Protein AF-A0A2D4NJS9-F1 (afdb_monomer_lite)

Sequence (114 aa):
IMPANLPLGEDATDFQFNFLKSGGLPLVLSMLTRNNFLPNADMETRRGAYLNALKIAKLLLTAIGYGHVRAVAEACQPVVEGTSPMSPINQATHDQAVVLQTALQNIPNPTSEC

Foldseek 3Di:
DDPPPCCPDPVNVVVVVVCVVVCVQVVLVCCQPPPCNVVPDDPVVSVVVNVVSVVVNLVVVLVVLVVLLVVLVVLPDDDDPPDDNDPRDDPVSNVVNVVSVVVSVCPPPPVPPD

Radius of gyration: 18.36 Å; chains: 1; bounding box: 44×34×51 Å

pLDDT: mean 84.05, std 14.51, range [39.69, 96.62]

Secondary structure (DSSP, 8-state):
----S-TTSHHHHHHHHHHHHTTHHHHHHHHHH-TTSSTTS-HHHHHHHHHHHHHHHHHHHHHHHHHHHHHHHHHTSPPPTTS--PPPPPHHHHHHHHHHHHHHTTSS-GGGG-

Organism: Micrurus surinamensis (NCBI:txid129470)

Structure (mmCIF, N/CA/C/O backbone):
data_AF-A0A2D4NJS9-F1
#
_entry.id   AF-A0A2D4NJS9-F1
#
loop_
_atom_site.group_PDB
_atom_site.id
_atom_site.type_symbol
_atom_site.label_atom_id
_atom_site.label_alt_id
_atom_site.label_comp_id
_atom_site.label_asym_id
_atom_site.label_entity_id
_atom_site.label_seq_id
_atom_site.pdbx_PDB_ins_code
_atom_site.Cartn_x
_atom_site.Cartn_y
_atom_site.Cartn_z
_atom_site.occupancy
_atom_site.B_iso_or_equiv
_atom_site.auth_seq_id
_atom_site.auth_comp_id
_atom_site.auth_asym_id
_atom_site.auth_atom_id
_atom_site.pdbx_PDB_model_num
ATOM 1 N N . ILE A 1 1 ? 17.811 9.776 1.512 1.00 39.69 1 ILE A N 1
ATOM 2 C CA . ILE A 1 1 ? 18.213 9.204 2.818 1.00 39.69 1 ILE A CA 1
ATOM 3 C C . ILE A 1 1 ? 17.298 8.010 3.049 1.00 39.69 1 ILE A C 1
ATOM 5 O O . ILE A 1 1 ? 16.090 8.198 2.993 1.00 39.69 1 ILE A O 1
ATOM 9 N N . MET A 1 2 ? 17.8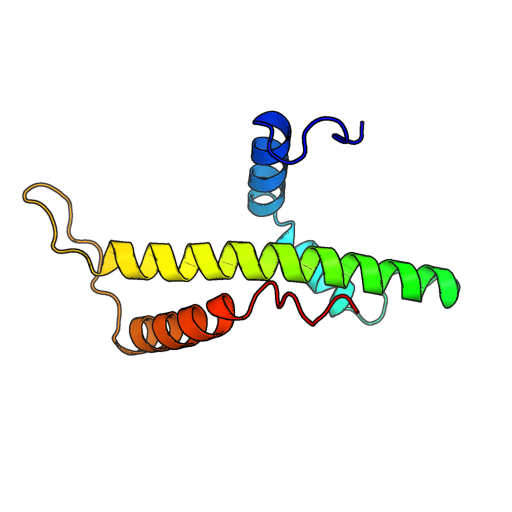41 6.795 3.154 1.00 42.59 2 MET A N 1
ATOM 10 C CA . MET A 1 2 ? 17.055 5.588 3.438 1.00 42.59 2 MET A CA 1
ATOM 11 C C . MET A 1 2 ? 17.163 5.320 4.950 1.00 42.59 2 MET A C 1
ATOM 13 O O . MET A 1 2 ? 18.289 5.221 5.440 1.00 42.59 2 MET A O 1
ATOM 17 N N . PRO A 1 3 ? 16.053 5.251 5.707 1.00 50.75 3 PRO A N 1
ATOM 18 C CA . PRO A 1 3 ? 16.084 5.030 7.149 1.00 50.75 3 PRO A CA 1
ATOM 19 C C . PRO A 1 3 ? 16.323 3.538 7.415 1.00 50.75 3 PRO A C 1
ATOM 21 O O . PRO A 1 3 ? 15.389 2.778 7.638 1.00 50.75 3 PRO A O 1
ATOM 24 N N . ALA A 1 4 ? 17.573 3.087 7.312 1.00 57.06 4 ALA A N 1
ATOM 25 C CA . ALA A 1 4 ? 17.931 1.677 7.497 1.00 57.06 4 ALA A CA 1
ATOM 26 C C . ALA A 1 4 ? 18.439 1.347 8.914 1.00 57.06 4 ALA A C 1
ATOM 28 O O . ALA A 1 4 ? 18.692 0.183 9.207 1.00 57.06 4 ALA A O 1
ATOM 29 N N . ASN A 1 5 ? 18.576 2.338 9.803 1.00 62.78 5 ASN A N 1
ATOM 30 C CA . ASN A 1 5 ? 19.202 2.115 11.111 1.00 62.78 5 ASN A CA 1
ATOM 31 C C . ASN A 1 5 ? 18.207 1.726 12.218 1.00 62.78 5 ASN A C 1
ATOM 33 O O . ASN A 1 5 ? 18.632 1.144 13.212 1.00 62.78 5 ASN A O 1
ATOM 37 N N . LEU A 1 6 ? 16.906 2.013 12.064 1.00 71.06 6 LEU A N 1
ATOM 38 C CA . LEU A 1 6 ? 15.889 1.646 13.056 1.00 71.06 6 LEU A CA 1
ATOM 39 C C . LEU A 1 6 ? 14.478 1.592 12.430 1.00 71.06 6 LEU A C 1
ATOM 41 O O . LEU A 1 6 ? 13.751 2.583 12.461 1.00 71.06 6 LEU A O 1
ATOM 45 N N . PRO A 1 7 ? 14.055 0.453 11.849 1.00 66.50 7 PRO A N 1
ATOM 46 C CA . PRO A 1 7 ? 12.776 0.350 11.131 1.00 66.50 7 PRO A CA 1
ATOM 47 C C . PRO A 1 7 ? 11.537 0.505 12.031 1.00 66.50 7 PRO A C 1
ATOM 49 O O . PRO A 1 7 ? 10.446 0.758 11.528 1.00 66.50 7 PRO A O 1
ATOM 52 N N . LEU A 1 8 ? 11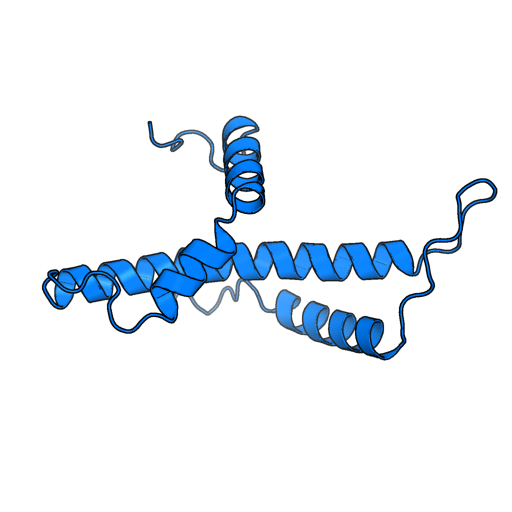.716 0.370 13.350 1.00 75.56 8 LEU A N 1
ATOM 53 C CA . LEU A 1 8 ? 10.697 0.587 14.383 1.00 75.56 8 LEU A CA 1
ATOM 54 C C . LEU A 1 8 ? 10.925 1.888 15.178 1.00 75.56 8 LEU A C 1
ATOM 56 O O . LEU A 1 8 ? 10.313 2.083 16.222 1.00 75.56 8 LEU A O 1
ATOM 60 N N . GLY A 1 9 ? 11.844 2.750 14.731 1.00 82.56 9 GLY A N 1
ATOM 61 C CA . GLY A 1 9 ? 12.093 4.044 15.364 1.00 82.56 9 GLY A CA 1
ATOM 62 C C . GLY A 1 9 ? 10.952 5.036 15.128 1.00 82.56 9 GLY A C 1
ATOM 63 O O . GLY A 1 9 ? 10.137 4.857 14.217 1.00 82.56 9 GLY A O 1
ATOM 64 N N . GLU A 1 10 ? 10.920 6.110 15.915 1.00 85.69 10 GLU A N 1
ATOM 65 C CA . GLU A 1 10 ? 9.921 7.179 15.764 1.00 85.69 10 GLU A CA 1
ATOM 66 C C . GLU A 1 10 ? 9.986 7.811 14.367 1.00 85.69 10 GLU A C 1
ATOM 68 O O . GLU A 1 10 ? 8.966 7.875 13.688 1.00 85.69 10 GLU A O 1
ATOM 73 N N . ASP A 1 11 ? 11.188 8.103 13.855 1.00 83.75 11 ASP A N 1
ATOM 74 C CA . ASP A 1 11 ? 11.383 8.639 12.498 1.00 83.75 11 ASP A CA 1
ATOM 75 C C . ASP A 1 11 ? 10.798 7.729 11.400 1.00 83.75 11 ASP A C 1
ATOM 77 O O . ASP A 1 11 ? 10.225 8.191 10.408 1.00 83.75 11 ASP A O 1
ATOM 81 N N . ALA A 1 12 ? 10.946 6.409 11.560 1.00 83.38 12 ALA A N 1
ATOM 82 C CA . ALA A 1 12 ? 10.417 5.431 10.614 1.00 83.38 12 ALA A CA 1
ATOM 83 C C . ALA A 1 12 ? 8.889 5.344 10.701 1.00 83.38 12 ALA A C 1
ATOM 85 O O . ALA A 1 12 ? 8.221 5.203 9.674 1.00 83.38 12 ALA A O 1
ATOM 86 N N . THR A 1 13 ? 8.342 5.455 11.911 1.00 84.69 13 THR A N 1
ATOM 87 C CA . THR A 1 13 ? 6.899 5.470 12.169 1.00 84.69 13 THR A CA 1
ATOM 88 C C . THR A 1 13 ? 6.257 6.725 11.582 1.00 84.69 13 THR A C 1
ATOM 90 O O . THR A 1 13 ? 5.270 6.624 10.852 1.00 84.69 13 THR A O 1
ATOM 93 N N . ASP A 1 14 ? 6.865 7.889 11.799 1.00 88.38 14 ASP A N 1
ATOM 94 C CA . ASP A 1 14 ? 6.425 9.165 11.236 1.00 88.38 14 ASP A CA 1
ATOM 95 C C . ASP A 1 14 ? 6.441 9.140 9.711 1.00 88.38 14 ASP A C 1
ATOM 97 O O . ASP A 1 14 ? 5.488 9.583 9.064 1.00 88.38 14 ASP A O 1
ATOM 101 N N . PHE A 1 15 ? 7.488 8.576 9.106 1.00 88.25 15 PHE A N 1
ATOM 102 C CA . PHE A 1 15 ? 7.523 8.378 7.662 1.00 88.25 15 PHE A CA 1
ATOM 103 C C . PHE A 1 15 ? 6.377 7.476 7.183 1.00 88.25 15 PHE A C 1
ATOM 105 O O . PHE A 1 15 ? 5.669 7.846 6.248 1.00 88.25 15 PHE A O 1
ATOM 112 N N . GLN A 1 16 ? 6.169 6.314 7.812 1.00 86.88 16 GLN A N 1
ATOM 113 C CA . GLN A 1 16 ? 5.111 5.369 7.432 1.00 86.88 16 GLN A CA 1
ATOM 114 C C . GLN A 1 16 ? 3.720 6.005 7.543 1.00 86.88 16 GLN A C 1
ATOM 116 O O . GLN A 1 16 ? 2.903 5.884 6.626 1.00 86.88 16 GLN A O 1
ATOM 121 N N . PHE A 1 17 ? 3.467 6.739 8.628 1.00 87.81 17 PHE A N 1
ATOM 122 C CA . PHE A 1 17 ? 2.218 7.460 8.841 1.00 87.81 17 PHE A CA 1
ATOM 123 C C . PHE A 1 17 ? 1.996 8.539 7.775 1.00 87.81 17 PHE A C 1
ATOM 125 O O . PHE A 1 17 ? 0.941 8.583 7.135 1.00 87.81 17 PHE A O 1
ATOM 132 N N . ASN A 1 18 ? 3.004 9.378 7.522 1.00 91.38 18 ASN A N 1
ATOM 133 C CA . ASN A 1 18 ? 2.926 10.421 6.500 1.00 91.38 18 ASN A CA 1
ATOM 134 C C . ASN A 1 18 ? 2.804 9.840 5.085 1.00 91.38 18 ASN A C 1
ATOM 136 O O . ASN A 1 18 ? 2.097 10.401 4.246 1.00 91.38 18 ASN A O 1
ATOM 140 N N . PHE A 1 19 ? 3.425 8.693 4.814 1.00 91.44 19 PHE A N 1
ATOM 141 C CA . PHE A 1 19 ? 3.271 7.971 3.557 1.00 91.44 19 PHE A CA 1
ATOM 142 C C . PHE A 1 19 ? 1.825 7.499 3.342 1.00 91.44 19 PHE A C 1
ATOM 144 O O . PHE A 1 19 ? 1.270 7.708 2.264 1.00 91.44 19 PHE A O 1
ATOM 151 N N . LEU A 1 20 ? 1.160 6.942 4.363 1.00 90.38 20 LEU A N 1
ATOM 152 C CA . LEU A 1 20 ? -0.272 6.618 4.267 1.00 90.38 20 LEU A CA 1
ATOM 153 C C . LEU A 1 20 ? -1.115 7.879 4.047 1.00 90.38 20 LEU A C 1
ATOM 155 O O . LEU A 1 20 ? -1.927 7.923 3.121 1.00 90.38 20 LEU A O 1
ATOM 159 N N . LYS A 1 21 ? -0.896 8.914 4.866 1.00 90.44 21 LYS A N 1
ATOM 160 C CA . LYS A 1 21 ? -1.665 10.168 4.832 1.00 90.44 21 LYS A CA 1
ATOM 161 C C . LYS A 1 21 ? -1.546 10.903 3.493 1.00 90.44 21 LYS A C 1
ATOM 163 O O . LYS A 1 21 ? -2.495 11.551 3.067 1.00 90.44 21 LYS A O 1
ATOM 168 N N . SER A 1 22 ? -0.404 10.783 2.819 1.00 93.94 22 SER A N 1
ATOM 169 C CA . SER A 1 22 ? -0.139 11.405 1.514 1.00 93.94 22 SER A CA 1
ATOM 170 C C . SER A 1 22 ? -0.668 10.611 0.311 1.00 93.94 22 SER A C 1
ATOM 172 O O . SER A 1 22 ? -0.474 11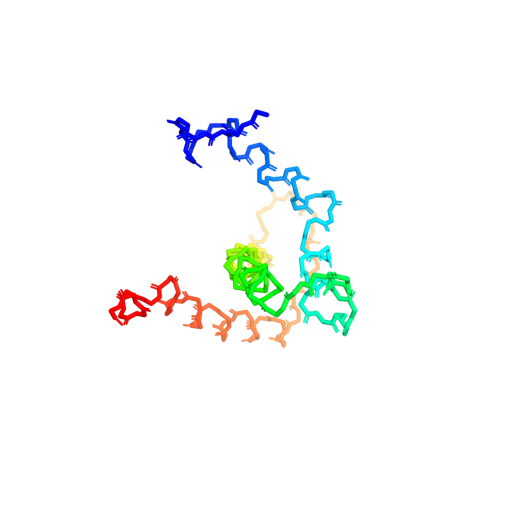.035 -0.827 1.00 93.94 22 SER A O 1
ATOM 174 N N . GLY A 1 23 ? -1.362 9.487 0.524 1.00 94.12 23 GLY A N 1
ATOM 175 C CA . GLY A 1 23 ? -1.921 8.676 -0.564 1.00 94.12 23 GLY A CA 1
ATOM 176 C C . GLY A 1 23 ? -1.003 7.552 -1.052 1.00 94.12 23 GLY A C 1
ATOM 177 O O . GLY A 1 23 ? -1.158 7.074 -2.178 1.00 94.12 23 GLY A O 1
ATOM 178 N N . GLY A 1 24 ? -0.078 7.083 -0.210 1.00 94.06 24 GLY A N 1
ATOM 179 C CA . GLY A 1 24 ? 0.822 5.973 -0.524 1.00 94.06 24 GLY A CA 1
ATOM 180 C C . GLY A 1 24 ? 0.104 4.671 -0.903 1.00 94.06 24 GLY A C 1
ATOM 181 O O . GLY A 1 24 ? 0.537 3.986 -1.829 1.00 94.06 24 GLY A O 1
ATOM 182 N N . LEU A 1 25 ? -1.030 4.345 -0.265 1.00 93.31 25 LEU A N 1
ATOM 183 C CA . LEU A 1 25 ? -1.822 3.160 -0.630 1.00 93.31 25 LEU A CA 1
ATOM 184 C C . LEU A 1 25 ? -2.406 3.263 -2.055 1.00 93.31 25 LEU A C 1
ATOM 186 O O . LEU A 1 25 ? -2.108 2.376 -2.859 1.00 93.31 25 LEU A O 1
ATOM 190 N N . PRO A 1 26 ? -3.197 4.300 -2.411 1.00 94.88 26 PRO A N 1
ATOM 191 C CA . PRO A 1 26 ? -3.656 4.493 -3.787 1.00 94.88 26 PRO A CA 1
ATOM 192 C C . PRO A 1 26 ? -2.527 4.446 -4.819 1.00 94.88 26 PRO A C 1
ATOM 194 O O . PRO A 1 26 ? -2.689 3.844 -5.880 1.00 94.88 26 PRO A O 1
ATOM 197 N N . LEU A 1 27 ? -1.367 5.031 -4.501 1.00 95.19 27 LEU A N 1
ATOM 198 C CA . LEU A 1 27 ? -0.194 4.995 -5.367 1.00 95.19 27 LEU A CA 1
ATOM 199 C C . LEU A 1 27 ? 0.271 3.554 -5.622 1.00 95.19 27 LEU A C 1
ATOM 201 O O . LEU A 1 27 ? 0.367 3.147 -6.778 1.00 95.19 27 LEU A O 1
ATOM 205 N N . VAL A 1 28 ? 0.514 2.767 -4.573 1.00 95.88 28 VAL A N 1
ATOM 206 C CA . VAL A 1 28 ? 0.991 1.379 -4.701 1.00 95.88 28 VAL A CA 1
ATOM 207 C C . VAL A 1 28 ? -0.044 0.494 -5.400 1.00 95.88 28 VAL A C 1
ATOM 209 O O . VAL A 1 28 ? 0.313 -0.276 -6.289 1.00 95.88 28 VAL A O 1
ATOM 212 N N . LEU A 1 29 ? -1.335 0.646 -5.089 1.00 95.56 29 LEU A N 1
ATOM 213 C CA . LEU A 1 29 ? -2.399 -0.064 -5.806 1.00 95.56 29 LEU A CA 1
ATOM 214 C C . LEU A 1 29 ? -2.438 0.316 -7.288 1.00 95.56 29 LEU A C 1
ATOM 216 O O . LEU A 1 29 ? -2.649 -0.549 -8.136 1.00 95.56 29 LEU A O 1
ATOM 220 N N . SER A 1 30 ? -2.180 1.579 -7.632 1.00 95.62 30 SER A N 1
ATOM 221 C CA . SER A 1 30 ? -2.099 2.002 -9.032 1.00 95.62 30 SER A CA 1
ATOM 222 C C . SER A 1 30 ? -0.914 1.370 -9.765 1.00 95.62 30 SER A C 1
ATOM 224 O O . SER A 1 30 ? -1.051 1.035 -10.936 1.00 95.62 30 SER A O 1
ATOM 226 N N . MET A 1 31 ? 0.214 1.133 -9.083 1.00 96.00 31 MET A N 1
ATOM 227 C CA . MET A 1 31 ? 1.345 0.399 -9.664 1.00 96.00 31 MET A CA 1
ATOM 228 C C . MET A 1 31 ? 0.970 -1.052 -9.986 1.00 96.00 31 MET A C 1
ATOM 230 O O . MET A 1 31 ? 1.425 -1.582 -10.990 1.00 96.00 31 MET A O 1
ATOM 234 N N . LEU A 1 32 ? 0.128 -1.682 -9.159 1.00 95.50 32 LEU A N 1
ATOM 235 C CA . LEU A 1 32 ? -0.301 -3.075 -9.336 1.00 95.50 32 LEU A CA 1
ATOM 236 C C . LEU A 1 32 ? -1.439 -3.250 -10.350 1.00 95.50 32 LEU A C 1
ATOM 238 O O . LEU A 1 32 ? -1.524 -4.287 -10.999 1.00 95.50 32 LEU A O 1
ATOM 242 N N . THR A 1 33 ? -2.331 -2.266 -10.459 1.00 95.06 33 THR A N 1
ATOM 243 C CA . THR A 1 33 ? -3.566 -2.368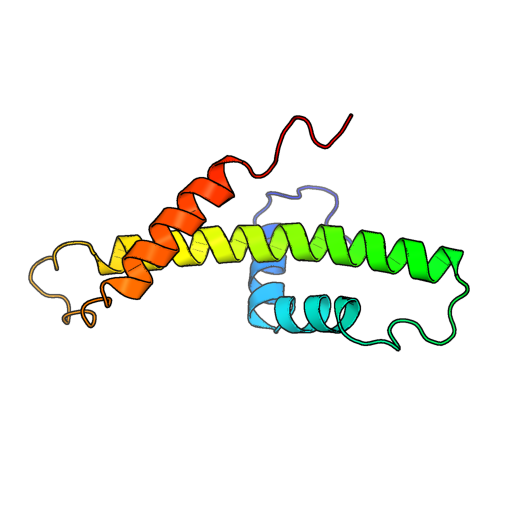 -11.261 1.00 95.06 33 THR A CA 1
ATOM 244 C C . THR A 1 33 ? -3.459 -1.730 -12.642 1.00 95.06 33 THR A C 1
ATOM 246 O O . THR A 1 33 ? -4.245 -2.058 -13.530 1.00 95.06 33 THR A O 1
ATOM 249 N N . ARG A 1 34 ? -2.508 -0.813 -12.858 1.00 93.81 34 ARG A N 1
ATOM 250 C CA . ARG A 1 34 ? -2.304 -0.188 -14.169 1.00 93.81 34 ARG A CA 1
ATOM 251 C C . ARG A 1 34 ? -1.450 -1.079 -15.065 1.00 93.81 34 ARG A C 1
ATOM 253 O O . ARG A 1 34 ? -0.314 -1.403 -14.739 1.00 93.81 34 ARG A O 1
ATOM 260 N N . ASN A 1 35 ? -1.949 -1.346 -16.271 1.00 85.81 35 ASN A N 1
ATOM 261 C CA . ASN A 1 35 ? -1.272 -2.181 -17.274 1.00 85.81 35 ASN A CA 1
ATOM 262 C C . ASN A 1 35 ? 0.038 -1.588 -17.828 1.00 85.81 35 ASN A C 1
ATOM 264 O O . ASN A 1 35 ? 0.768 -2.2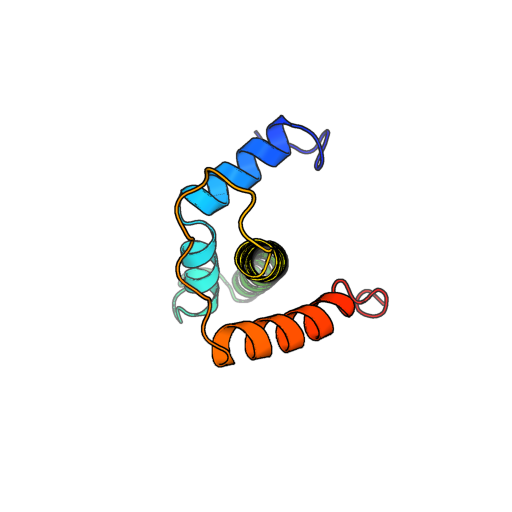62 -18.549 1.00 85.81 35 ASN A O 1
ATOM 268 N N . ASN A 1 36 ? 0.328 -0.322 -17.527 1.00 88.88 36 ASN A N 1
ATOM 269 C CA . ASN A 1 36 ? 1.472 0.421 -18.046 1.00 88.88 36 ASN A CA 1
ATOM 270 C C . ASN A 1 36 ? 2.453 0.857 -16.948 1.00 88.88 36 ASN A C 1
ATOM 272 O O . ASN A 1 36 ? 3.190 1.820 -17.146 1.00 88.88 36 ASN A O 1
ATOM 276 N N . PHE A 1 37 ? 2.475 0.185 -15.793 1.00 91.94 37 PHE A N 1
ATOM 277 C CA . PHE A 1 37 ? 3.518 0.425 -14.800 1.00 91.94 37 PHE A CA 1
ATOM 278 C C . PHE A 1 37 ? 4.892 0.025 -15.364 1.00 91.94 37 PHE A C 1
ATOM 280 O O . PHE A 1 37 ? 5.084 -1.104 -15.819 1.00 91.94 37 PHE A O 1
ATOM 287 N N . LEU A 1 38 ? 5.830 0.982 -15.352 1.00 94.31 38 LEU A N 1
ATOM 288 C CA . LEU A 1 38 ? 7.159 0.881 -15.973 1.00 94.31 38 LEU A CA 1
ATOM 289 C C . LEU A 1 38 ? 7.094 0.399 -17.438 1.00 94.31 38 LEU A C 1
ATOM 291 O O . LEU A 1 38 ? 7.617 -0.667 -17.768 1.00 94.31 38 LEU A O 1
ATOM 295 N N . PRO A 1 39 ? 6.470 1.179 -18.341 1.00 94.19 39 PRO A N 1
ATOM 296 C CA . PRO A 1 39 ? 6.161 0.719 -19.696 1.00 94.19 39 PRO A CA 1
ATOM 297 C C . PRO A 1 39 ? 7.414 0.527 -20.561 1.00 94.19 39 PRO A C 1
ATOM 299 O O . PRO A 1 39 ? 7.386 -0.251 -21.508 1.00 94.19 39 PRO A O 1
ATOM 302 N N . ASN A 1 40 ? 8.508 1.206 -20.206 1.00 96.00 40 ASN A N 1
ATOM 303 C CA . ASN A 1 40 ? 9.775 1.192 -20.937 1.00 96.00 40 ASN A CA 1
ATOM 304 C C . ASN A 1 40 ? 10.848 0.313 -20.272 1.00 96.00 40 ASN A C 1
ATOM 306 O O . ASN A 1 40 ? 11.977 0.277 -20.750 1.00 96.00 40 ASN A O 1
ATOM 310 N N . ALA A 1 41 ? 10.535 -0.338 -19.148 1.00 95.56 41 ALA A N 1
ATOM 311 C CA . ALA A 1 41 ? 11.476 -1.230 -18.478 1.00 95.56 41 ALA A CA 1
ATOM 312 C C . ALA A 1 41 ? 11.489 -2.607 -19.154 1.00 95.56 41 ALA A C 1
ATOM 314 O O . ALA A 1 41 ? 10.462 -3.081 -19.648 1.00 95.56 41 ALA A O 1
ATOM 315 N N . ASP A 1 42 ? 12.640 -3.273 -19.130 1.00 96.50 42 ASP A N 1
ATOM 316 C CA . ASP A 1 42 ? 12.742 -4.673 -19.526 1.00 96.50 42 ASP A CA 1
ATOM 317 C C . ASP A 1 42 ? 11.917 -5.576 -18.584 1.00 96.50 42 ASP A C 1
ATOM 319 O O . ASP A 1 42 ? 11.518 -5.187 -17.479 1.00 96.50 42 ASP A O 1
ATOM 323 N N . MET A 1 43 ? 11.635 -6.805 -19.027 1.00 94.06 43 MET A N 1
ATOM 324 C CA . MET A 1 43 ? 10.798 -7.732 -18.259 1.00 94.06 43 MET A CA 1
ATOM 325 C C . MET A 1 43 ? 11.371 -8.070 -16.882 1.00 94.06 43 MET A C 1
ATOM 327 O O . MET A 1 43 ? 10.589 -8.271 -15.951 1.00 94.06 43 MET A O 1
ATOM 331 N N . GLU A 1 44 ? 12.692 -8.143 -16.737 1.00 96.62 44 GLU A N 1
ATOM 332 C CA . GLU A 1 44 ? 13.332 -8.513 -15.480 1.00 96.62 44 GLU A CA 1
ATOM 333 C C . GLU A 1 44 ? 13.177 -7.393 -14.448 1.00 96.62 44 GLU A C 1
ATOM 335 O O . GLU A 1 44 ? 12.660 -7.635 -13.351 1.00 96.62 44 GLU A O 1
ATOM 340 N N . THR A 1 45 ? 13.491 -6.156 -14.838 1.00 96.44 45 THR A N 1
ATOM 341 C CA . THR A 1 45 ? 13.291 -4.958 -14.011 1.00 96.44 45 THR A CA 1
ATOM 342 C C . THR A 1 45 ? 11.823 -4.779 -13.646 1.00 96.44 45 THR A C 1
ATOM 344 O O . THR A 1 45 ? 11.480 -4.579 -12.476 1.00 96.44 45 THR A O 1
ATOM 347 N N . ARG A 1 46 ? 10.923 -4.900 -14.630 1.00 95.06 46 ARG A N 1
ATOM 348 C CA . ARG A 1 46 ? 9.482 -4.742 -14.411 1.00 95.06 46 ARG A CA 1
ATOM 349 C C . ARG A 1 46 ? 8.947 -5.796 -13.444 1.00 95.06 46 ARG A C 1
ATOM 351 O O . ARG A 1 46 ? 8.193 -5.459 -12.532 1.00 95.06 46 ARG A O 1
ATOM 358 N N . ARG A 1 47 ? 9.371 -7.056 -13.586 1.00 94.75 47 ARG A N 1
ATOM 359 C CA . ARG A 1 47 ? 9.025 -8.139 -12.653 1.00 94.75 47 ARG A CA 1
ATOM 360 C C . ARG A 1 47 ? 9.506 -7.825 -11.237 1.00 94.75 47 ARG A C 1
ATOM 362 O O . ARG A 1 47 ? 8.725 -7.950 -10.296 1.00 94.75 47 ARG A O 1
ATOM 369 N N . GLY A 1 48 ? 10.755 -7.386 -11.079 1.00 96.06 48 GLY A N 1
ATOM 370 C CA . GLY A 1 48 ? 11.304 -6.993 -9.778 1.00 96.06 48 GLY A CA 1
ATOM 371 C C . GLY A 1 48 ? 10.511 -5.857 -9.126 1.00 96.06 48 GLY A C 1
ATOM 372 O O . GLY A 1 48 ? 10.199 -5.913 -7.936 1.00 96.06 48 GLY A O 1
ATOM 373 N N . ALA A 1 49 ? 10.113 -4.854 -9.906 1.00 96.12 49 ALA A N 1
ATOM 374 C CA . ALA A 1 49 ? 9.300 -3.746 -9.420 1.00 96.12 49 ALA A CA 1
ATOM 375 C C . ALA A 1 49 ? 7.906 -4.194 -8.953 1.00 96.12 49 ALA A C 1
ATOM 377 O O . ALA A 1 49 ? 7.485 -3.792 -7.870 1.00 96.12 49 ALA A O 1
ATOM 378 N N . TYR A 1 50 ? 7.219 -5.065 -9.703 1.00 95.31 50 TYR A N 1
ATOM 379 C CA . TYR A 1 50 ? 5.932 -5.629 -9.274 1.00 95.31 50 TYR A CA 1
ATOM 380 C C . TYR A 1 50 ? 6.054 -6.433 -7.975 1.00 95.31 50 TYR A C 1
ATOM 382 O O . TYR A 1 50 ? 5.224 -6.277 -7.084 1.00 95.31 50 TYR A O 1
ATOM 390 N N . LEU A 1 51 ? 7.105 -7.245 -7.820 1.00 95.19 51 LEU A N 1
ATOM 391 C CA . LEU A 1 51 ? 7.348 -7.990 -6.579 1.00 95.19 51 LEU A CA 1
ATOM 392 C C . LEU A 1 51 ? 7.564 -7.055 -5.381 1.00 95.19 51 LEU A C 1
ATOM 394 O O . LEU A 1 51 ? 7.048 -7.311 -4.294 1.00 95.19 51 LEU A O 1
ATOM 398 N N . ASN A 1 52 ? 8.281 -5.948 -5.573 1.00 94.88 52 ASN A N 1
ATOM 399 C CA . ASN A 1 52 ? 8.441 -4.933 -4.532 1.00 94.88 52 ASN A CA 1
ATOM 400 C C . ASN A 1 52 ? 7.124 -4.204 -4.234 1.00 94.88 52 ASN A C 1
ATOM 402 O O . ASN A 1 52 ? 6.774 -4.038 -3.067 1.00 94.88 52 ASN A O 1
ATOM 406 N N . ALA A 1 53 ? 6.353 -3.839 -5.260 1.00 95.44 53 ALA A N 1
ATOM 407 C CA . ALA A 1 53 ? 5.033 -3.241 -5.086 1.00 95.44 53 ALA A CA 1
ATOM 408 C C . ALA A 1 53 ? 4.083 -4.178 -4.318 1.00 95.44 53 ALA A C 1
ATOM 410 O O . ALA A 1 53 ? 3.367 -3.715 -3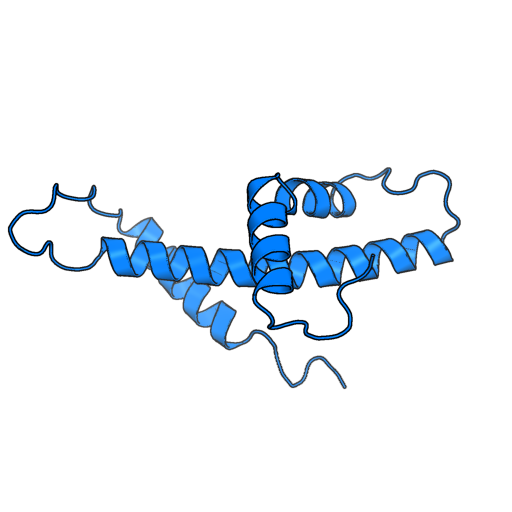.437 1.00 95.44 53 ALA A O 1
ATOM 411 N N . LEU A 1 54 ? 4.130 -5.492 -4.568 1.00 94.94 54 LEU A N 1
ATOM 412 C CA . LEU A 1 54 ? 3.364 -6.496 -3.820 1.00 94.94 54 LEU A CA 1
ATOM 413 C C . LEU A 1 54 ? 3.778 -6.566 -2.346 1.00 94.94 54 LEU A C 1
ATOM 415 O O . LEU A 1 54 ? 2.911 -6.628 -1.476 1.00 94.94 54 LEU A O 1
ATOM 419 N N . LYS A 1 55 ? 5.082 -6.516 -2.042 1.00 91.94 55 LYS A N 1
ATOM 420 C CA . LYS A 1 55 ? 5.580 -6.479 -0.654 1.00 91.94 55 LYS A CA 1
ATOM 421 C C . LYS A 1 55 ? 5.077 -5.243 0.090 1.00 91.94 55 LYS A C 1
ATOM 423 O O . LYS A 1 55 ? 4.583 -5.361 1.210 1.00 91.94 55 LYS A O 1
ATOM 428 N N . ILE A 1 56 ? 5.150 -4.077 -0.551 1.00 92.50 56 ILE A N 1
ATOM 429 C CA . ILE A 1 56 ? 4.647 -2.824 0.019 1.00 92.50 56 ILE A CA 1
ATOM 430 C C . ILE A 1 56 ? 3.123 -2.899 0.182 1.00 92.50 56 ILE A C 1
ATOM 432 O O . ILE A 1 56 ? 2.609 -2.591 1.251 1.00 92.50 56 ILE A O 1
ATOM 436 N N . ALA A 1 57 ? 2.391 -3.372 -0.830 1.00 93.69 57 ALA A N 1
ATOM 437 C CA . ALA A 1 57 ? 0.938 -3.516 -0.769 1.00 93.69 57 ALA A CA 1
ATOM 438 C C . ALA A 1 57 ? 0.498 -4.449 0.360 1.00 93.69 57 ALA A C 1
ATOM 440 O O . ALA A 1 57 ? -0.413 -4.099 1.103 1.00 93.69 57 ALA A O 1
ATOM 441 N N . LYS A 1 58 ? 1.167 -5.595 0.538 1.00 91.38 58 LYS A N 1
ATOM 442 C CA . LYS A 1 58 ? 0.906 -6.517 1.651 1.00 91.38 58 LYS A CA 1
ATOM 443 C C . LYS A 1 58 ? 1.021 -5.791 2.989 1.00 91.38 58 LYS A C 1
ATOM 445 O O . LYS A 1 58 ? 0.104 -5.887 3.800 1.00 91.38 58 LYS A O 1
ATOM 450 N N . LEU A 1 59 ? 2.104 -5.043 3.203 1.00 88.38 59 LEU A N 1
ATOM 451 C CA . LEU A 1 59 ? 2.313 -4.277 4.432 1.00 88.38 59 LEU A CA 1
ATOM 452 C C . LEU A 1 59 ? 1.207 -3.232 4.645 1.00 88.38 59 LEU A C 1
ATOM 454 O O . LEU A 1 59 ? 0.599 -3.199 5.712 1.00 88.38 59 LEU A O 1
ATOM 458 N N . LEU A 1 60 ? 0.893 -2.436 3.621 1.00 91.62 60 LEU A N 1
ATOM 459 C CA . LEU A 1 60 ? -0.120 -1.379 3.710 1.00 91.62 60 LEU A CA 1
ATOM 460 C C . LEU A 1 60 ? -1.528 -1.931 3.950 1.00 91.62 60 LEU A C 1
ATOM 462 O O . LEU A 1 60 ? -2.235 -1.443 4.827 1.00 91.62 60 LEU A O 1
ATOM 466 N N . LEU A 1 61 ? -1.937 -2.954 3.195 1.00 92.75 61 LEU A N 1
ATOM 467 C CA . LEU A 1 61 ? -3.249 -3.588 3.338 1.00 92.75 61 LEU A CA 1
ATOM 468 C C . LEU A 1 61 ? -3.399 -4.256 4.706 1.00 92.75 61 LEU A C 1
ATOM 470 O O . LEU A 1 61 ? -4.469 -4.183 5.301 1.00 92.75 61 LEU A O 1
ATOM 474 N N . THR A 1 62 ? -2.323 -4.844 5.233 1.00 91.19 62 THR A N 1
ATOM 475 C CA . THR A 1 62 ? -2.311 -5.418 6.585 1.00 91.19 62 THR A CA 1
ATOM 476 C C . THR A 1 62 ? -2.492 -4.325 7.637 1.00 91.19 62 THR A C 1
ATOM 478 O O . THR A 1 62 ? -3.379 -4.433 8.480 1.00 91.19 62 THR A O 1
ATOM 481 N N . ALA A 1 63 ? -1.710 -3.242 7.566 1.00 89.81 63 ALA A N 1
ATOM 482 C CA . ALA A 1 63 ? -1.801 -2.124 8.507 1.00 89.81 63 ALA A CA 1
ATOM 483 C C . ALA A 1 63 ? -3.196 -1.473 8.502 1.00 89.81 63 ALA A C 1
ATOM 485 O O . ALA A 1 63 ? -3.782 -1.238 9.558 1.00 89.81 63 ALA A O 1
ATOM 486 N N . ILE A 1 64 ? -3.759 -1.238 7.315 1.00 91.06 64 ILE A N 1
ATOM 487 C CA . ILE A 1 64 ? -5.109 -0.684 7.157 1.00 91.06 64 ILE A CA 1
ATOM 488 C C . ILE A 1 64 ? -6.167 -1.669 7.647 1.00 91.06 64 ILE A C 1
ATOM 490 O O . ILE A 1 64 ? -7.121 -1.248 8.295 1.00 91.06 64 ILE A O 1
ATOM 494 N N . GLY A 1 65 ? -5.994 -2.967 7.391 1.00 92.75 65 GLY A N 1
ATOM 495 C CA . GLY A 1 65 ? -6.895 -4.000 7.889 1.00 92.75 65 GLY A CA 1
ATOM 496 C C . GLY A 1 65 ? -6.980 -3.996 9.415 1.00 92.75 65 GLY A C 1
ATOM 497 O O . GLY A 1 65 ? -8.079 -3.935 9.965 1.00 92.75 65 GLY A O 1
ATOM 498 N N . TYR A 1 66 ? -5.835 -3.969 10.103 1.00 92.12 66 TYR A N 1
ATOM 499 C CA . TYR A 1 66 ? -5.792 -3.836 11.564 1.00 92.12 66 TYR A CA 1
ATOM 500 C C . TYR A 1 66 ? -6.405 -2.515 12.046 1.00 92.12 66 TYR A C 1
ATOM 502 O O . TYR A 1 66 ? -7.166 -2.511 13.015 1.00 92.12 66 TYR A O 1
ATOM 510 N N . GLY A 1 67 ? -6.123 -1.403 11.358 1.00 90.19 67 GLY A N 1
ATOM 511 C CA . GLY A 1 67 ? -6.726 -0.103 11.657 1.00 90.19 67 GLY A CA 1
ATOM 512 C C . GLY A 1 67 ? -8.253 -0.113 11.535 1.00 90.19 67 GLY A C 1
ATOM 513 O O . GLY A 1 67 ? -8.938 0.427 12.399 1.00 90.19 67 GLY A O 1
ATOM 514 N N . HIS A 1 68 ? -8.795 -0.780 10.514 1.00 92.25 68 HIS A N 1
ATOM 515 C CA . HIS A 1 68 ? -10.236 -0.914 10.311 1.00 92.25 68 HIS A CA 1
ATOM 516 C C . HIS A 1 68 ? -10.893 -1.744 11.418 1.00 92.25 68 HIS A C 1
ATOM 518 O O . HIS A 1 68 ? -11.852 -1.278 12.027 1.00 92.25 68 HIS A O 1
ATOM 524 N N . VAL A 1 69 ? -10.349 -2.925 11.735 1.00 93.31 69 VAL A N 1
ATOM 525 C CA . VAL A 1 69 ? -10.858 -3.777 12.827 1.00 93.31 69 VAL A CA 1
ATOM 526 C C . VAL A 1 69 ? -10.867 -3.015 14.152 1.00 93.31 69 VAL A C 1
ATOM 528 O O . VAL A 1 69 ? -11.857 -3.056 14.881 1.00 93.31 69 VAL A O 1
ATOM 531 N N . ARG A 1 70 ? -9.795 -2.271 14.447 1.00 90.94 70 ARG A N 1
ATOM 532 C CA . ARG A 1 70 ? -9.704 -1.451 15.658 1.00 90.94 70 ARG A CA 1
ATOM 533 C C . ARG A 1 70 ? -10.748 -0.336 15.687 1.00 90.94 70 ARG A C 1
ATOM 535 O O . ARG A 1 70 ? -11.433 -0.199 16.692 1.00 90.94 70 ARG A O 1
ATOM 542 N N . ALA A 1 71 ? -10.899 0.417 14.599 1.00 89.75 71 ALA A N 1
ATOM 543 C CA . ALA A 1 71 ? -11.890 1.490 14.514 1.00 89.75 71 ALA A CA 1
ATOM 544 C C . ALA A 1 71 ? -13.324 0.964 14.700 1.00 89.75 71 ALA A C 1
ATOM 546 O O . ALA A 1 71 ? -14.139 1.597 15.369 1.00 89.75 71 ALA A O 1
ATOM 547 N N . VAL A 1 72 ? -13.625 -0.216 14.147 1.00 90.25 72 VAL A N 1
ATOM 548 C CA . VAL A 1 72 ? -14.921 -0.883 14.330 1.00 90.25 72 VAL A CA 1
ATOM 549 C C . VAL A 1 72 ? -15.122 -1.311 15.784 1.00 90.25 72 VAL A C 1
ATOM 551 O O . VAL A 1 72 ? -16.184 -1.055 16.346 1.00 90.25 72 VAL A O 1
ATOM 554 N N . ALA A 1 73 ? -14.107 -1.907 16.415 1.00 88.44 73 ALA A N 1
ATOM 555 C CA . ALA A 1 73 ? -14.168 -2.307 17.818 1.00 88.44 73 ALA A CA 1
ATOM 556 C C . ALA A 1 73 ? -14.365 -1.107 18.761 1.00 88.44 73 ALA A C 1
ATOM 558 O O . ALA A 1 73 ? -15.182 -1.184 19.674 1.00 88.44 73 ALA A O 1
ATOM 559 N N . GLU A 1 74 ? -13.665 0.007 18.521 1.00 88.12 74 GLU A N 1
ATOM 560 C CA . GLU A 1 74 ? -13.797 1.253 19.293 1.00 88.12 74 GLU A CA 1
ATOM 561 C C . GLU A 1 74 ? -15.199 1.864 19.148 1.00 88.12 74 GLU A C 1
ATOM 563 O O . GLU A 1 74 ? -15.795 2.274 20.139 1.00 88.12 74 GLU A O 1
ATOM 568 N N . ALA A 1 75 ? -15.781 1.842 17.946 1.00 85.00 75 ALA A N 1
ATOM 569 C CA . ALA A 1 75 ? -17.148 2.315 17.714 1.00 85.00 75 ALA A CA 1
ATOM 570 C C . ALA A 1 75 ? -18.241 1.415 18.331 1.00 85.00 75 ALA A C 1
ATOM 572 O O . ALA A 1 75 ? -19.380 1.857 18.474 1.00 85.00 75 ALA A O 1
ATOM 573 N N . CYS A 1 76 ? -17.916 0.169 18.694 1.00 82.00 76 CYS A N 1
ATOM 574 C CA . CYS A 1 76 ? -18.828 -0.748 19.386 1.00 82.00 76 CYS A CA 1
ATOM 575 C C . CYS A 1 76 ? -18.742 -0.645 20.919 1.00 82.00 76 CYS A C 1
ATOM 577 O O . CYS A 1 76 ? -19.514 -1.308 21.615 1.00 82.00 76 CYS A O 1
ATOM 579 N N . GLN A 1 77 ? -17.811 0.147 21.464 1.00 75.88 77 GLN A N 1
ATOM 580 C CA . GLN A 1 77 ? -17.695 0.330 22.910 1.00 75.88 77 GLN A CA 1
ATOM 581 C C . GLN A 1 77 ? -18.871 1.157 23.455 1.00 75.88 77 GLN A C 1
ATOM 583 O O . GLN A 1 77 ? -19.318 2.105 22.804 1.00 75.88 77 GLN A O 1
ATOM 588 N N . PRO A 1 78 ? -19.386 0.829 24.655 1.00 64.25 78 PRO A N 1
ATOM 589 C CA . PRO A 1 78 ? -20.425 1.628 25.290 1.00 64.25 78 PRO A CA 1
ATOM 590 C C . PRO A 1 78 ? -19.905 3.049 25.555 1.00 64.25 78 PRO A C 1
ATOM 592 O O . PRO A 1 78 ? -18.824 3.226 26.117 1.00 64.25 78 PRO A O 1
ATOM 595 N N . VAL A 1 79 ? -20.678 4.057 25.140 1.00 62.94 79 VAL A N 1
ATOM 596 C CA . VAL A 1 79 ? -20.345 5.479 25.313 1.00 62.94 79 VAL A CA 1
ATOM 597 C C . VAL A 1 79 ? -20.179 5.778 26.805 1.00 62.94 79 VAL A C 1
ATOM 599 O O . VAL A 1 79 ? -21.129 5.658 27.576 1.00 62.94 79 VAL A O 1
ATOM 602 N N . VAL A 1 80 ? -18.971 6.170 27.214 1.00 61.41 80 VAL A N 1
ATOM 603 C CA . VAL A 1 80 ? -18.715 6.699 28.560 1.00 61.41 80 VAL A CA 1
ATOM 604 C C . VAL A 1 80 ? -19.434 8.048 28.679 1.00 61.41 80 VAL A C 1
ATOM 606 O O . VAL A 1 80 ? -19.316 8.887 27.777 1.00 61.41 80 VAL A O 1
ATOM 609 N N . GLU A 1 81 ? -20.199 8.236 29.761 1.00 53.72 81 GLU A N 1
ATOM 610 C CA . GLU A 1 81 ? -21.014 9.434 30.012 1.00 53.72 81 GLU A CA 1
ATOM 611 C C . GLU A 1 81 ? -20.221 10.724 29.725 1.00 53.72 81 GLU A C 1
ATOM 613 O O . GLU A 1 81 ? -19.205 10.998 30.359 1.00 53.72 81 GLU A O 1
ATOM 618 N N . GLY A 1 82 ? -20.683 11.515 28.746 1.00 61.62 82 GLY A N 1
ATOM 619 C CA . GLY A 1 82 ? -20.112 12.828 28.411 1.00 61.62 82 GLY A CA 1
ATOM 620 C C . GLY A 1 82 ? -19.483 12.960 27.020 1.00 61.62 82 GLY A C 1
ATOM 621 O O . GLY A 1 82 ? -19.090 14.064 26.648 1.00 61.62 82 GLY A O 1
ATOM 622 N N . THR A 1 83 ? -19.418 11.889 26.225 1.00 60.47 83 THR A N 1
ATOM 623 C CA . THR A 1 83 ? -18.966 11.954 24.822 1.00 60.47 83 THR A CA 1
ATOM 624 C C . THR A 1 83 ? -20.140 11.854 23.845 1.00 60.47 83 THR A C 1
ATOM 626 O O . THR A 1 83 ? -21.104 11.127 24.077 1.00 60.47 83 THR A O 1
ATOM 629 N N . SER A 1 84 ? -20.095 12.639 22.764 1.00 55.00 84 SER A N 1
ATOM 630 C CA . SER A 1 84 ? -21.104 12.623 21.699 1.00 55.00 84 SER A CA 1
ATOM 631 C C . SER A 1 84 ? -21.279 11.197 21.160 1.00 55.00 84 SER A C 1
ATOM 633 O O . SER A 1 84 ? -20.266 10.549 20.895 1.00 55.00 84 SER A O 1
ATOM 635 N N . PRO A 1 85 ? -22.512 10.694 20.959 1.00 52.50 85 PRO A N 1
ATOM 636 C CA . PRO A 1 85 ? -22.711 9.340 20.462 1.00 52.50 85 PRO A CA 1
ATOM 637 C C . PRO A 1 85 ? -22.080 9.206 19.072 1.00 52.50 85 PRO A C 1
ATOM 639 O O . PRO A 1 85 ? -22.521 9.843 18.112 1.00 52.50 85 PRO A O 1
ATOM 642 N N . MET A 1 86 ? -21.033 8.382 18.970 1.00 60.25 86 MET A N 1
ATOM 643 C CA . MET A 1 86 ? -20.558 7.873 17.686 1.00 60.25 86 MET A CA 1
ATOM 644 C C . MET A 1 86 ? -21.753 7.184 17.017 1.00 60.25 86 MET A C 1
ATOM 646 O O . MET A 1 86 ? -22.522 6.488 17.684 1.00 60.25 86 MET A O 1
ATOM 650 N N . SER A 1 87 ? -21.962 7.410 15.720 1.00 64.44 87 SER A N 1
ATOM 651 C CA . SER A 1 87 ? -23.066 6.768 15.002 1.00 64.44 87 SER A CA 1
ATOM 652 C C . SER A 1 87 ? -22.944 5.250 15.174 1.00 64.44 87 SER A C 1
ATOM 654 O O . SER A 1 87 ? -21.841 4.730 14.981 1.00 64.44 87 SER A O 1
ATOM 656 N N . PRO A 1 88 ? -24.026 4.531 15.523 1.00 69.62 88 PRO A N 1
ATOM 657 C CA . PRO A 1 88 ? -23.949 3.089 15.679 1.00 69.62 88 PRO A CA 1
ATOM 658 C C . PRO A 1 88 ? -23.470 2.465 14.367 1.00 69.62 88 PRO A C 1
ATOM 660 O O . PRO A 1 88 ? -23.989 2.771 13.289 1.00 69.62 88 PRO A O 1
ATOM 663 N N . ILE A 1 89 ? -22.450 1.613 14.460 1.00 81.19 89 ILE A N 1
ATOM 664 C CA . ILE A 1 89 ? -21.968 0.842 13.318 1.00 81.19 89 ILE A CA 1
ATOM 665 C C . ILE A 1 89 ? -23.078 -0.104 12.858 1.00 81.19 89 ILE A C 1
ATOM 667 O O . ILE A 1 89 ? -23.796 -0.685 13.672 1.00 81.19 89 ILE A O 1
ATOM 671 N N . ASN A 1 90 ? -23.248 -0.249 11.542 1.00 86.50 90 ASN A N 1
ATOM 672 C CA . ASN A 1 90 ? -24.222 -1.200 11.021 1.00 86.50 90 ASN A CA 1
ATOM 673 C C . ASN A 1 90 ? -23.715 -2.645 11.220 1.00 86.50 90 ASN A C 1
ATOM 675 O O . ASN A 1 90 ? -22.508 -2.900 11.208 1.00 86.50 90 ASN A O 1
ATOM 679 N N . GLN A 1 91 ? -24.641 -3.596 11.375 1.00 87.38 91 GLN A N 1
ATOM 680 C CA . GLN A 1 91 ? -24.303 -5.004 11.621 1.00 87.38 91 GLN A CA 1
ATOM 681 C C . GLN A 1 91 ? -23.394 -5.590 10.527 1.00 87.38 91 GLN A C 1
ATOM 683 O O . GLN A 1 91 ? -22.455 -6.316 10.830 1.00 87.38 91 GLN A O 1
ATOM 688 N N . ALA A 1 92 ? -23.618 -5.220 9.262 1.00 91.50 92 ALA A N 1
ATOM 689 C CA . ALA A 1 92 ? -22.824 -5.722 8.143 1.00 91.50 92 ALA A CA 1
ATOM 690 C C . ALA A 1 92 ? -21.342 -5.309 8.233 1.00 91.50 92 ALA A C 1
ATOM 692 O O . ALA A 1 92 ? -20.461 -6.114 7.940 1.00 91.50 92 ALA A O 1
ATOM 693 N N . THR A 1 93 ? -21.052 -4.080 8.662 1.00 91.50 93 THR A N 1
ATOM 694 C CA . THR A 1 93 ? -19.691 -3.575 8.878 1.00 91.50 93 THR A CA 1
ATOM 695 C C . THR A 1 93 ? -19.015 -4.326 10.021 1.00 91.50 93 THR A C 1
ATOM 697 O O . THR A 1 93 ? -17.845 -4.685 9.907 1.00 91.50 93 THR A O 1
ATOM 700 N N . HIS A 1 94 ? -19.746 -4.603 11.104 1.00 91.62 94 HIS A N 1
ATOM 701 C CA . HIS A 1 94 ? -19.234 -5.421 12.202 1.00 91.62 94 HIS A CA 1
ATOM 702 C C . HIS A 1 94 ? -18.883 -6.839 11.725 1.00 91.62 94 HIS A C 1
ATOM 704 O O . HIS A 1 94 ? -17.765 -7.304 11.943 1.00 91.62 94 HIS A O 1
ATOM 710 N N . ASP A 1 95 ? -19.790 -7.501 11.006 1.00 94.06 95 ASP A N 1
ATOM 711 C CA . ASP A 1 95 ? -19.577 -8.865 10.510 1.00 94.06 95 ASP A CA 1
ATOM 712 C C . ASP A 1 95 ? -18.377 -8.942 9.549 1.00 94.06 95 ASP A C 1
ATOM 714 O O . ASP A 1 95 ? -17.547 -9.849 9.648 1.00 94.06 95 ASP A O 1
ATOM 718 N N . GLN A 1 96 ? -18.224 -7.951 8.664 1.00 93.56 96 GLN A N 1
ATOM 719 C CA . GLN A 1 96 ? -17.053 -7.833 7.787 1.00 93.56 96 GLN A CA 1
ATOM 720 C C . GLN A 1 96 ? -15.750 -7.663 8.578 1.00 93.56 96 GLN A C 1
ATOM 722 O O . GLN A 1 96 ? -14.742 -8.283 8.233 1.00 93.56 96 GLN A O 1
ATOM 727 N N . ALA A 1 97 ? -15.759 -6.862 9.647 1.00 93.69 97 ALA A N 1
ATOM 728 C CA . ALA A 1 97 ? -14.588 -6.657 10.494 1.00 93.69 97 ALA A CA 1
ATOM 729 C C . ALA A 1 97 ? -14.185 -7.931 11.249 1.00 93.69 97 ALA A C 1
ATOM 731 O O . ALA A 1 97 ? -12.992 -8.211 11.355 1.00 93.69 97 ALA A O 1
ATOM 732 N N . VAL A 1 98 ? -15.147 -8.737 11.712 1.00 93.50 98 VAL A N 1
ATOM 733 C CA . VAL A 1 98 ? -14.872 -10.039 12.346 1.00 93.50 98 VAL A CA 1
ATOM 734 C C . VAL A 1 98 ? -14.201 -10.994 11.358 1.00 93.50 98 VAL A C 1
ATOM 736 O O . VAL A 1 98 ? -13.163 -11.577 11.671 1.00 93.50 98 VAL A O 1
ATOM 739 N N . VAL A 1 99 ? -14.732 -11.108 10.135 1.00 95.06 99 VAL A N 1
ATOM 740 C CA . VAL A 1 99 ? -14.122 -11.937 9.080 1.00 95.06 99 VAL A CA 1
ATOM 741 C C . VAL A 1 99 ? -12.703 -11.461 8.763 1.00 95.06 99 VAL A C 1
ATOM 743 O O . VAL A 1 99 ? -11.776 -12.269 8.663 1.00 95.06 99 VAL A O 1
ATOM 746 N N . LEU A 1 100 ? -12.511 -10.145 8.644 1.00 94.12 100 LEU A N 1
ATOM 747 C CA . LEU A 1 100 ? -11.201 -9.550 8.404 1.00 94.12 100 LEU A CA 1
ATOM 748 C C . LEU A 1 100 ? -10.230 -9.825 9.560 1.00 94.12 100 LEU A C 1
ATOM 750 O O . LEU A 1 100 ? -9.074 -10.154 9.310 1.00 94.12 100 LEU A O 1
ATOM 754 N N . GLN A 1 101 ? -10.684 -9.752 10.812 1.00 93.62 101 GLN A N 1
ATOM 755 C CA . GLN A 1 101 ? -9.873 -10.070 11.987 1.00 93.62 101 GLN A CA 1
ATOM 756 C C . GLN A 1 101 ? -9.373 -11.518 11.946 1.00 93.62 101 GLN A C 1
ATOM 758 O O . GLN A 1 101 ? -8.188 -11.758 12.176 1.00 93.62 101 GLN A O 1
ATOM 763 N N . THR A 1 102 ? -10.235 -12.478 11.600 1.00 92.25 102 THR A N 1
ATOM 764 C CA . THR A 1 102 ? -9.837 -13.883 11.420 1.00 92.25 102 THR A CA 1
ATOM 765 C C . THR A 1 102 ? -8.827 -14.044 10.283 1.00 92.25 102 THR A C 1
ATOM 767 O O . THR A 1 102 ? -7.853 -14.782 10.419 1.00 92.25 102 THR A O 1
ATOM 770 N N . ALA A 1 103 ? -9.007 -13.332 9.169 1.00 91.06 103 ALA A N 1
ATOM 771 C CA . ALA A 1 103 ? -8.051 -13.366 8.065 1.00 91.06 103 ALA A CA 1
ATOM 772 C C . ALA A 1 103 ? -6.674 -12.813 8.479 1.00 91.06 103 ALA A C 1
ATOM 774 O O . ALA A 1 103 ? -5.649 -13.419 8.165 1.00 91.06 103 ALA A O 1
ATOM 775 N N . LEU A 1 104 ? -6.645 -11.704 9.226 1.00 91.19 104 LEU A N 1
ATOM 776 C CA . LEU A 1 104 ? -5.418 -11.044 9.681 1.00 91.19 104 LEU A CA 1
ATOM 777 C C . LEU A 1 104 ? -4.603 -11.886 10.669 1.00 91.19 104 LEU A C 1
ATOM 779 O O . LEU A 1 104 ? -3.383 -11.768 10.669 1.00 91.19 104 LEU A O 1
ATOM 783 N N . GLN A 1 105 ? -5.229 -12.777 11.446 1.00 87.00 105 GLN A N 1
ATOM 784 C CA . GLN A 1 105 ? -4.508 -13.718 12.322 1.00 87.00 105 GLN A CA 1
ATOM 785 C C . GLN A 1 105 ? -3.571 -14.660 11.554 1.00 87.00 105 GLN A C 1
ATOM 787 O O . GLN A 1 105 ? -2.597 -15.153 12.115 1.00 87.00 105 GLN A O 1
ATOM 792 N N . ASN A 1 106 ? -3.827 -14.881 10.262 1.00 84.62 106 ASN A N 1
ATOM 793 C CA . ASN A 1 106 ? -2.968 -15.681 9.392 1.00 84.62 106 ASN A CA 1
ATOM 794 C C . ASN A 1 106 ? -1.870 -14.840 8.707 1.00 84.62 106 ASN A C 1
ATOM 796 O O . ASN A 1 106 ? -1.201 -15.330 7.796 1.00 84.62 106 ASN A O 1
ATOM 800 N N . ILE A 1 107 ? -1.690 -13.568 9.092 1.00 82.56 107 ILE A N 1
ATOM 801 C CA . ILE A 1 107 ? -0.737 -12.632 8.484 1.00 82.56 107 ILE A CA 1
ATOM 802 C C . ILE A 1 107 ? 0.142 -11.984 9.574 1.00 82.56 107 ILE A C 1
ATOM 804 O O . ILE A 1 107 ? -0.387 -11.342 10.480 1.00 82.56 107 ILE A O 1
ATOM 808 N N . PRO A 1 108 ? 1.482 -12.052 9.460 1.00 67.19 108 PRO A N 1
ATOM 809 C CA . PRO A 1 108 ? 2.238 -12.755 8.429 1.00 67.19 108 PRO A CA 1
ATOM 810 C C . PRO A 1 108 ? 2.197 -14.267 8.664 1.00 67.19 108 PRO A C 1
ATOM 812 O O . PRO A 1 108 ? 2.479 -14.718 9.765 1.00 67.19 108 PRO A O 1
ATOM 815 N N . ASN A 1 109 ? 1.877 -15.050 7.628 1.00 66.81 109 ASN A N 1
ATOM 816 C CA . ASN A 1 109 ? 1.967 -16.503 7.718 1.00 66.81 109 ASN A CA 1
ATOM 817 C C . ASN A 1 109 ? 3.452 -16.901 7.847 1.00 66.81 109 ASN A C 1
ATOM 819 O O . ASN A 1 109 ? 4.188 -16.732 6.868 1.00 66.81 109 ASN A O 1
ATOM 823 N N . PRO A 1 110 ? 3.904 -17.435 8.999 1.00 59.75 110 PRO A N 1
ATOM 824 C CA . PRO A 1 110 ? 5.301 -17.818 9.189 1.00 59.75 110 PRO A CA 1
ATOM 825 C C . PRO A 1 110 ? 5.735 -18.952 8.250 1.00 59.75 110 PRO A C 1
ATOM 827 O O . PRO A 1 110 ? 6.927 -19.140 8.039 1.00 59.75 110 PRO A O 1
ATOM 830 N N . THR A 1 111 ? 4.800 -19.689 7.637 1.00 64.56 111 THR A N 1
ATOM 831 C CA . THR A 1 111 ? 5.123 -20.745 6.665 1.00 64.56 111 THR A CA 1
ATOM 832 C C . THR A 1 111 ? 5.287 -20.232 5.231 1.00 64.56 111 THR A C 1
ATOM 834 O O . THR A 1 111 ? 5.589 -21.026 4.347 1.00 64.56 111 THR A O 1
ATOM 837 N N . SER A 1 112 ? 5.052 -18.943 4.954 1.00 59.69 112 SER A N 1
ATOM 838 C CA . SER A 1 112 ? 5.129 -18.387 3.590 1.00 59.69 112 SER A CA 1
ATOM 839 C C . SER A 1 112 ? 6.542 -18.001 3.134 1.00 59.69 112 SER A C 1
ATOM 841 O O . SER A 1 112 ? 6.688 -17.576 1.991 1.00 59.69 112 SER A O 1
ATOM 843 N N . GLU A 1 113 ? 7.559 -18.115 3.994 1.00 51.75 113 GLU A N 1
ATOM 844 C CA . GLU A 1 113 ? 8.946 -17.707 3.698 1.00 51.75 113 GLU A CA 1
ATOM 845 C C . GLU A 1 113 ? 9.933 -18.888 3.541 1.00 51.75 113 GLU A C 1
ATOM 847 O O . GLU A 1 113 ? 11.142 -18.674 3.596 1.00 51.75 113 GLU A O 1
ATOM 852 N N . CYS A 1 114 ? 9.437 -20.116 3.331 1.00 42.62 114 CYS A N 1
ATOM 853 C CA . CYS A 1 114 ? 10.248 -21.295 2.978 1.00 42.62 114 CYS A CA 1
ATOM 854 C C . CYS A 1 114 ? 10.272 -21.547 1.466 1.00 42.62 114 CYS A C 1
ATOM 856 O O . CYS A 1 114 ? 9.186 -21.483 0.845 1.00 42.62 114 CYS A O 1
#